Protein AF-A0A651EQ96-F1 (afdb_monomer_lite)

Structure (mmCIF, N/CA/C/O backbone):
data_AF-A0A651EQ96-F1
#
_entry.id   AF-A0A651EQ96-F1
#
loop_
_atom_site.group_PDB
_atom_site.id
_atom_site.type_symbol
_atom_site.label_atom_id
_atom_site.label_alt_id
_atom_site.label_comp_id
_atom_site.label_asym_id
_atom_site.label_entity_id
_atom_site.label_seq_id
_atom_site.pdbx_PDB_ins_code
_atom_site.Cartn_x
_atom_site.Cartn_y
_atom_site.Cartn_z
_atom_site.occupancy
_atom_site.B_iso_or_equiv
_atom_site.auth_seq_id
_atom_site.auth_comp_id
_atom_site.auth_asym_id
_atom_site.auth_atom_id
_atom_site.pdbx_PDB_model_num
ATOM 1 N N . MET A 1 1 ? -9.228 9.458 5.497 1.00 91.75 1 MET A N 1
ATOM 2 C CA . MET A 1 1 ? -9.745 9.792 4.142 1.00 91.75 1 MET A CA 1
ATOM 3 C C . MET A 1 1 ? -10.086 8.535 3.347 1.00 91.75 1 MET A C 1
ATOM 5 O O . MET A 1 1 ? -11.070 8.555 2.620 1.00 91.75 1 MET A O 1
ATOM 9 N N . PHE A 1 2 ? -9.318 7.449 3.499 1.00 97.06 2 PHE A N 1
ATOM 10 C CA . PHE A 1 2 ? -9.463 6.222 2.709 1.00 97.06 2 PHE A CA 1
ATOM 11 C C . PHE A 1 2 ? -9.723 4.950 3.540 1.00 97.06 2 PHE A C 1
ATOM 13 O O . PHE A 1 2 ? -9.372 3.866 3.104 1.00 97.06 2 PHE A O 1
ATOM 20 N N . GLU A 1 3 ? -10.380 5.049 4.699 1.00 95.38 3 GLU A N 1
ATOM 21 C CA . GLU A 1 3 ? -10.561 3.926 5.651 1.00 95.38 3 GLU A CA 1
ATOM 22 C C . GLU A 1 3 ? -11.284 2.684 5.099 1.00 95.38 3 GLU A C 1
ATOM 24 O O . GLU A 1 3 ? -11.131 1.596 5.638 1.00 95.38 3 GLU A O 1
ATOM 29 N N . ASN A 1 4 ? -12.029 2.817 3.998 1.00 97.00 4 ASN A N 1
ATOM 30 C CA . ASN A 1 4 ? -12.704 1.699 3.325 1.00 97.00 4 ASN A CA 1
ATOM 31 C C . ASN A 1 4 ? -12.081 1.350 1.959 1.00 97.00 4 ASN A C 1
ATOM 33 O O . ASN A 1 4 ? -12.682 0.622 1.169 1.00 97.00 4 ASN A O 1
ATOM 37 N N . LEU A 1 5 ? -10.903 1.898 1.645 1.00 98.06 5 LEU A N 1
ATOM 38 C CA . LEU A 1 5 ? -10.175 1.612 0.413 1.00 98.06 5 LEU A CA 1
ATOM 39 C C . LEU A 1 5 ? -9.167 0.488 0.657 1.00 98.06 5 LEU A C 1
ATOM 41 O O . LEU A 1 5 ? -8.328 0.579 1.551 1.00 98.06 5 LEU A O 1
ATOM 45 N N . ARG A 1 6 ? -9.209 -0.532 -0.201 1.00 98.25 6 ARG A N 1
ATOM 46 C CA . ARG A 1 6 ? -8.194 -1.587 -0.271 1.00 98.25 6 ARG A CA 1
ATOM 47 C C . ARG A 1 6 ? -7.300 -1.370 -1.482 1.00 98.25 6 ARG A C 1
ATOM 49 O O . ARG A 1 6 ? -7.803 -1.253 -2.598 1.00 98.25 6 ARG A O 1
ATOM 56 N N . VAL A 1 7 ? -5.987 -1.342 -1.270 1.00 98.00 7 VAL A N 1
ATOM 57 C CA . VAL A 1 7 ? -4.985 -1.141 -2.325 1.00 98.00 7 VAL A CA 1
ATOM 58 C C . VAL A 1 7 ? -4.070 -2.356 -2.388 1.00 98.00 7 VAL A C 1
ATOM 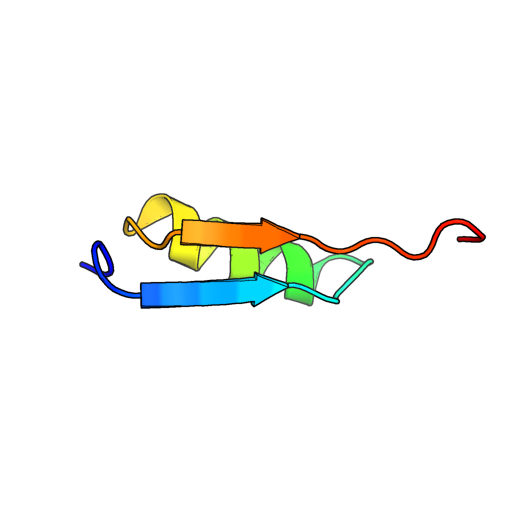60 O O . VAL A 1 7 ? -3.461 -2.732 -1.390 1.00 98.00 7 VAL A O 1
ATOM 63 N N . LEU A 1 8 ? -3.946 -2.950 -3.573 1.00 98.06 8 LEU A N 1
ATOM 64 C CA . LEU A 1 8 ? -2.949 -3.980 -3.849 1.00 98.06 8 LEU A CA 1
ATOM 65 C C . LEU A 1 8 ? -1.704 -3.323 -4.456 1.00 98.06 8 LEU A C 1
ATOM 67 O O . LEU A 1 8 ? -1.757 -2.795 -5.566 1.00 98.06 8 LEU A O 1
ATOM 71 N N . GLU A 1 9 ? -0.589 -3.346 -3.732 1.00 97.88 9 GLU A N 1
ATOM 72 C CA . GLU A 1 9 ? 0.668 -2.730 -4.148 1.00 97.88 9 GLU A CA 1
ATOM 73 C C . GLU A 1 9 ? 1.628 -3.787 -4.715 1.00 97.88 9 GLU A C 1
ATOM 75 O O . GLU A 1 9 ? 2.069 -4.685 -4.002 1.00 97.88 9 GLU A O 1
ATOM 80 N N . LEU A 1 10 ? 1.959 -3.669 -6.005 1.00 97.06 10 LEU A N 1
ATOM 81 C CA . LEU A 1 10 ? 2.830 -4.607 -6.737 1.00 97.06 10 LEU A CA 1
ATOM 82 C C . LEU A 1 10 ? 4.167 -3.982 -7.167 1.00 97.06 10 LEU A C 1
ATOM 84 O O . LEU A 1 10 ? 4.898 -4.549 -7.977 1.00 97.06 10 LEU A O 1
ATOM 88 N N . ALA A 1 11 ? 4.451 -2.764 -6.708 1.00 96.19 11 ALA A N 1
ATOM 89 C CA . ALA A 1 11 ? 5.634 -2.024 -7.113 1.00 96.19 11 ALA A CA 1
ATOM 90 C C . ALA A 1 11 ? 6.810 -2.279 -6.162 1.00 96.19 11 ALA A C 1
ATOM 92 O O . ALA A 1 11 ? 6.638 -2.410 -4.953 1.00 96.19 11 ALA A O 1
ATOM 93 N N . SER A 1 12 ? 8.023 -2.285 -6.711 1.00 92.88 12 SER A N 1
ATOM 94 C CA . SER A 1 12 ? 9.227 -2.734 -5.997 1.00 92.88 12 SER A CA 1
ATOM 95 C C . SER A 1 12 ? 10.308 -1.664 -5.822 1.00 92.88 12 SER A C 1
ATOM 97 O O . SER A 1 12 ? 11.199 -1.834 -4.998 1.00 92.88 12 SER A O 1
ATOM 99 N N . VAL A 1 13 ? 10.252 -0.556 -6.572 1.00 93.06 13 VAL A N 1
ATOM 100 C CA . VAL A 1 13 ? 11.309 0.476 -6.536 1.00 93.06 13 VAL A CA 1
ATOM 101 C C . VAL A 1 13 ? 10.921 1.634 -5.610 1.00 93.06 13 VAL A C 1
ATOM 103 O O . VAL A 1 13 ? 10.634 1.414 -4.443 1.00 93.06 13 VAL A O 1
ATOM 106 N N . LEU A 1 14 ? 10.921 2.884 -6.078 1.00 94.88 14 LEU A N 1
ATOM 107 C CA . LEU A 1 14 ? 10.724 4.044 -5.206 1.00 94.88 14 LEU A CA 1
ATOM 108 C C . LEU A 1 14 ? 9.324 4.642 -5.366 1.00 94.88 14 LEU A C 1
ATOM 110 O O . LEU A 1 14 ? 8.570 4.732 -4.404 1.00 94.88 14 LEU A O 1
ATOM 114 N N . ALA A 1 15 ? 8.943 5.008 -6.591 1.00 96.94 15 ALA A N 1
ATOM 115 C CA . ALA A 1 15 ? 7.706 5.749 -6.837 1.00 96.94 15 ALA A CA 1
ATOM 116 C C . ALA A 1 15 ? 6.437 4.978 -6.427 1.00 96.94 15 ALA A C 1
ATOM 118 O O . ALA A 1 15 ? 5.524 5.543 -5.823 1.00 96.94 15 ALA A O 1
ATOM 119 N N . GLY A 1 16 ? 6.385 3.678 -6.726 1.00 95.50 16 GLY A N 1
ATOM 120 C CA . GLY A 1 16 ? 5.231 2.847 -6.392 1.00 95.50 16 GLY A CA 1
ATOM 121 C C . GLY A 1 16 ? 5.067 2.616 -4.885 1.00 95.50 16 GLY A C 1
ATOM 122 O O . GLY A 1 16 ? 3.993 2.924 -4.370 1.00 95.50 16 GLY A O 1
ATOM 123 N N . PRO A 1 17 ? 6.118 2.203 -4.149 1.00 96.50 17 PRO A N 1
ATOM 124 C CA . PRO A 1 17 ? 6.030 2.073 -2.693 1.00 96.50 17 PRO A CA 1
ATOM 125 C C . PRO A 1 17 ? 5.747 3.383 -1.959 1.00 96.50 17 PRO A C 1
ATOM 127 O O . PRO A 1 17 ? 5.028 3.377 -0.961 1.00 96.50 17 PRO A O 1
ATOM 130 N N . LEU A 1 18 ? 6.242 4.519 -2.464 1.00 98.12 18 LEU A N 1
ATOM 131 C CA . LEU A 1 18 ? 5.871 5.833 -1.928 1.00 98.12 18 LEU A CA 1
ATOM 132 C C . LEU A 1 18 ? 4.381 6.126 -2.122 1.00 98.12 18 LEU A C 1
ATOM 134 O O . LEU A 1 18 ? 3.732 6.632 -1.210 1.00 98.12 18 LEU A O 1
ATOM 138 N N . SER A 1 19 ? 3.824 5.754 -3.274 1.00 97.38 19 SER A N 1
ATOM 139 C CA . SER A 1 19 ? 2.392 5.909 -3.541 1.00 97.38 19 SER A CA 1
ATOM 140 C C . SER A 1 19 ? 1.550 5.012 -2.626 1.00 97.38 19 SER A C 1
ATOM 142 O O . SER A 1 19 ? 0.579 5.479 -2.039 1.00 97.38 19 SER A O 1
ATOM 144 N N . GLY A 1 20 ? 1.946 3.747 -2.437 1.00 97.38 20 GLY A N 1
ATOM 145 C CA . GLY A 1 20 ? 1.295 2.833 -1.491 1.00 97.38 20 GLY A CA 1
ATOM 146 C C 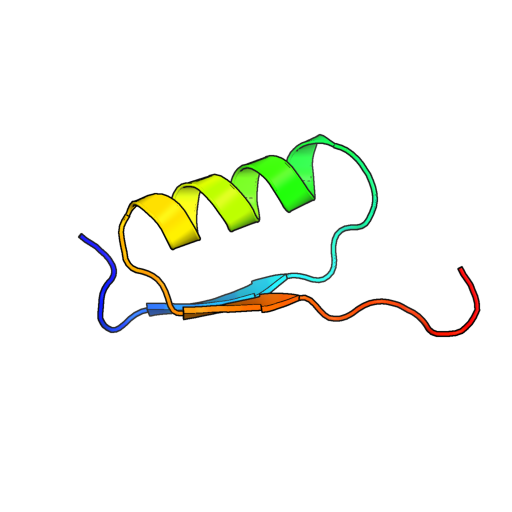. GLY A 1 20 ? 1.318 3.366 -0.055 1.00 97.38 20 GLY A C 1
ATOM 147 O O . GLY A 1 20 ? 0.281 3.418 0.603 1.00 97.38 20 GLY A O 1
ATOM 148 N N . LYS A 1 21 ? 2.476 3.856 0.408 1.00 97.62 21 LYS A N 1
ATOM 149 C CA . LYS A 1 21 ? 2.620 4.485 1.732 1.00 97.62 21 LYS A CA 1
ATOM 150 C C . LYS A 1 21 ? 1.719 5.703 1.905 1.00 97.62 21 LYS A C 1
ATOM 152 O O . LYS A 1 21 ? 1.057 5.805 2.930 1.00 97.62 21 LYS A O 1
ATOM 157 N N . PHE A 1 22 ? 1.641 6.573 0.902 1.00 98.06 22 PHE A N 1
ATOM 158 C CA . PHE A 1 22 ? 0.760 7.739 0.939 1.00 98.06 22 PHE A CA 1
ATOM 159 C C . PHE A 1 22 ? -0.712 7.351 1.163 1.00 98.06 22 PHE A C 1
ATOM 161 O O . PHE A 1 22 ? -1.391 7.937 2.004 1.00 98.06 22 PHE A O 1
ATOM 168 N N . PHE A 1 23 ? -1.213 6.323 0.468 1.00 98.00 23 PHE A N 1
ATOM 169 C CA . PHE A 1 23 ? -2.581 5.841 0.692 1.00 98.00 23 PHE A CA 1
ATOM 170 C C . PHE A 1 23 ? -2.766 5.218 2.081 1.00 98.00 23 PHE A C 1
ATOM 172 O O . PHE A 1 23 ? -3.803 5.448 2.709 1.00 98.00 23 PHE A O 1
ATOM 179 N N . ALA A 1 24 ? -1.767 4.484 2.579 1.00 97.94 24 ALA A N 1
ATOM 180 C CA . ALA A 1 24 ? -1.794 3.913 3.925 1.00 97.94 24 ALA A CA 1
ATOM 181 C C . ALA A 1 24 ? -1.861 5.002 5.012 1.00 97.94 24 ALA A C 1
ATOM 183 O O . ALA A 1 24 ? -2.678 4.908 5.924 1.00 97.94 24 ALA A O 1
ATOM 184 N N . GLU A 1 25 ? -1.072 6.075 4.883 1.00 98.31 25 GLU A N 1
ATOM 185 C CA . GLU A 1 25 ? -1.078 7.221 5.812 1.00 98.31 25 GLU A CA 1
ATOM 186 C C . GLU A 1 25 ? -2.434 7.940 5.861 1.00 98.31 25 GLU A C 1
ATOM 188 O O . GLU A 1 25 ? -2.814 8.510 6.882 1.00 98.31 25 GLU A O 1
ATOM 193 N N . LEU A 1 26 ? -3.202 7.873 4.774 1.00 98.38 26 LEU A N 1
ATOM 194 C CA . LEU A 1 26 ? -4.545 8.444 4.673 1.00 98.38 26 LEU A CA 1
ATOM 195 C C . LEU A 1 26 ? -5.669 7.478 5.103 1.00 98.38 26 LEU A C 1
ATOM 197 O O . LEU A 1 26 ? -6.858 7.839 5.020 1.00 98.38 26 LEU A O 1
ATOM 201 N N . GLY A 1 27 ? -5.302 6.286 5.584 1.00 98.06 27 GLY A N 1
ATOM 202 C CA . GLY A 1 27 ? -6.181 5.291 6.201 1.00 98.06 27 GLY A CA 1
ATOM 203 C C . GLY A 1 27 ? -6.526 4.082 5.329 1.00 98.06 27 GLY A C 1
ATOM 204 O O . GLY A 1 27 ? -7.338 3.273 5.757 1.00 98.06 27 GLY A O 1
ATOM 205 N N . ALA A 1 28 ? -5.963 3.943 4.124 1.00 98.62 28 ALA A N 1
ATOM 206 C CA . ALA A 1 28 ? -6.242 2.783 3.274 1.00 98.62 28 ALA A CA 1
ATOM 207 C C . ALA A 1 28 ? -5.606 1.494 3.819 1.00 98.62 28 ALA A C 1
ATOM 209 O O . ALA A 1 28 ? -4.489 1.505 4.338 1.00 98.62 28 ALA A O 1
ATOM 210 N N . GLU A 1 29 ? -6.272 0.357 3.610 1.00 98.56 29 GLU A N 1
ATOM 211 C CA . GLU A 1 29 ? -5.670 -0.961 3.813 1.00 98.56 29 GLU A CA 1
ATOM 212 C 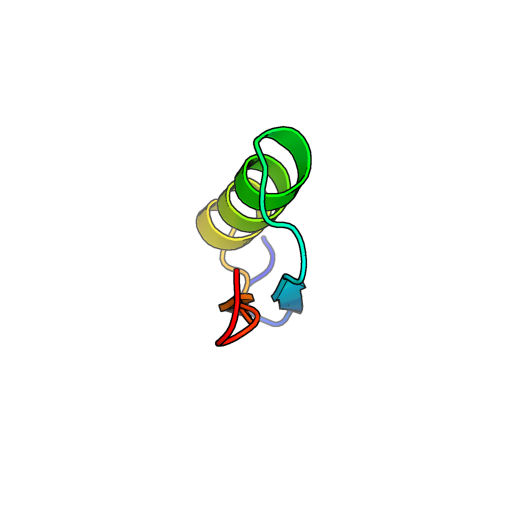C . GLU A 1 29 ? -4.814 -1.300 2.587 1.00 98.56 29 GLU A C 1
ATOM 214 O O . GLU A 1 29 ? -5.327 -1.632 1.514 1.00 98.56 29 GLU A O 1
ATOM 219 N N . VAL A 1 30 ? -3.495 -1.186 2.734 1.00 98.19 30 VAL A N 1
ATOM 220 C CA . VAL A 1 30 ? -2.538 -1.440 1.651 1.00 98.19 30 VAL A CA 1
ATOM 221 C C . VAL A 1 30 ? -1.879 -2.798 1.851 1.00 98.19 30 VAL A C 1
ATOM 223 O O . VAL A 1 30 ? -1.196 -3.032 2.847 1.00 98.19 30 VAL A O 1
ATOM 226 N N . ILE A 1 31 ? -2.067 -3.694 0.885 1.00 98.25 31 ILE A N 1
ATOM 227 C CA . ILE A 1 31 ? -1.465 -5.026 0.863 1.00 98.25 31 ILE A CA 1
ATOM 228 C C . ILE A 1 31 ? -0.351 -5.014 -0.173 1.00 98.25 31 ILE A C 1
ATOM 230 O O . ILE A 1 31 ? -0.610 -4.939 -1.376 1.00 98.25 31 ILE A O 1
ATOM 234 N N . LYS A 1 32 ? 0.890 -5.116 0.293 1.00 97.00 32 LYS A N 1
ATOM 235 C CA . LYS A 1 32 ? 2.055 -5.219 -0.580 1.00 97.00 32 LYS A CA 1
ATOM 236 C C . LYS A 1 32 ? 2.326 -6.672 -0.940 1.00 97.00 32 LYS A C 1
ATOM 238 O O . LYS A 1 32 ? 2.437 -7.521 -0.056 1.00 97.00 32 LYS A O 1
ATOM 243 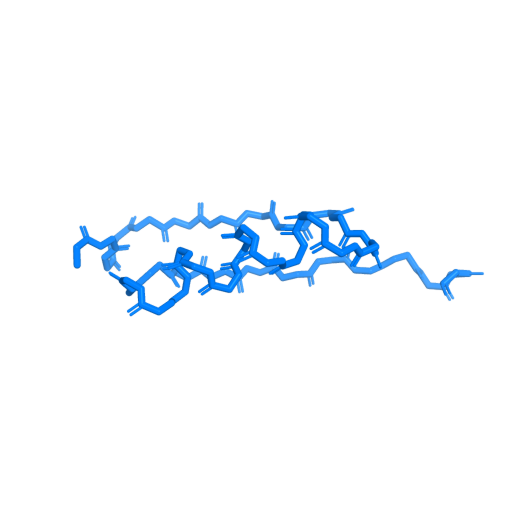N N . VAL A 1 33 ? 2.443 -6.955 -2.234 1.00 96.88 33 VAL A N 1
ATOM 244 C CA . VAL A 1 33 ? 2.820 -8.278 -2.735 1.00 96.88 33 VAL A CA 1
ATOM 245 C C . VAL A 1 33 ? 4.166 -8.179 -3.420 1.00 96.88 33 VAL A C 1
ATOM 247 O O . VAL A 1 33 ? 4.316 -7.507 -4.436 1.00 96.88 33 VAL A O 1
ATOM 250 N N . GLU A 1 34 ? 5.123 -8.907 -2.860 1.00 95.50 34 GLU A N 1
ATOM 251 C CA . GLU A 1 34 ? 6.471 -9.022 -3.397 1.00 95.50 34 GLU A CA 1
ATOM 252 C C . GLU A 1 34 ? 6.637 -10.329 -4.167 1.00 95.50 34 GLU A C 1
ATOM 254 O O . GLU A 1 34 ? 6.040 -11.366 -3.846 1.00 95.50 34 GLU A O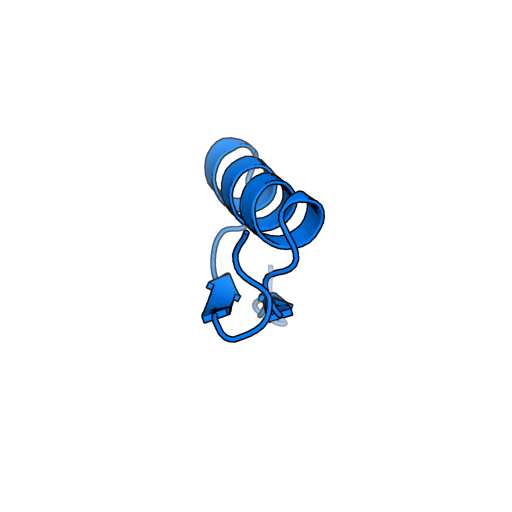 1
ATOM 259 N N . ASN A 1 35 ? 7.481 -10.294 -5.192 1.00 94.12 35 ASN A N 1
ATOM 260 C CA . ASN A 1 35 ? 7.862 -11.500 -5.905 1.00 94.12 35 ASN A CA 1
ATOM 261 C C . ASN A 1 35 ? 8.895 -12.269 -5.072 1.00 94.12 35 ASN A C 1
ATOM 263 O O . ASN A 1 35 ? 9.926 -11.742 -4.692 1.00 94.12 35 ASN A O 1
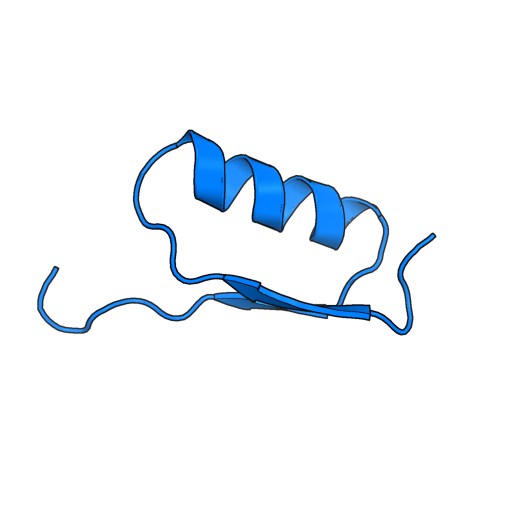ATOM 267 N N . LYS A 1 36 ? 8.665 -13.562 -4.829 1.00 93.81 36 LYS A N 1
ATOM 268 C CA . LYS A 1 36 ? 9.583 -14.397 -4.031 1.00 93.81 36 LYS A CA 1
ATOM 269 C C . LYS A 1 36 ? 11.017 -14.478 -4.574 1.00 93.81 36 LYS A C 1
ATOM 271 O O . LYS A 1 36 ? 11.897 -14.941 -3.857 1.00 93.81 36 LYS A O 1
ATOM 276 N N . ARG A 1 37 ? 11.228 -14.166 -5.854 1.00 93.44 37 ARG A N 1
ATOM 277 C CA . ARG A 1 37 ? 12.506 -14.352 -6.559 1.00 93.44 37 ARG A CA 1
ATOM 278 C C . ARG A 1 37 ? 13.299 -13.061 -6.755 1.00 93.44 37 ARG A C 1
ATOM 280 O O . ARG A 1 37 ? 14.411 -13.147 -7.268 1.00 93.44 37 ARG A O 1
ATOM 287 N N . THR A 1 38 ? 12.733 -11.908 -6.412 1.00 81.88 38 THR A N 1
ATOM 288 C CA . THR A 1 38 ? 13.355 -10.587 -6.577 1.00 81.88 38 THR A CA 1
ATOM 289 C C . THR A 1 38 ? 13.122 -9.775 -5.324 1.00 81.88 38 THR A C 1
ATOM 291 O O . THR A 1 38 ? 14.119 -9.292 -4.757 1.00 81.88 38 THR A O 1
#

Sequence (38 aa):
MFENLRVLELASVLAGPLSGKFFAELGAEVIKVENKRT

pLDDT: mean 96.31, std 2.98, range [81.88, 98.62]

Radius of gyration: 10.32 Å; chains: 1; bounding box: 26×24×13 Å

Secondary structure (DSSP, 8-state):
--TT-EEEE---SSHHHHHHHHHHHTT-EEEE---TT-

Foldseek 3Di:
DAQPAEAEQADDDPPRVVVLVVNVVVRYHYDYDYDPVD